Protein AF-A0A936U2S4-F1 (afdb_monomer_lite)

Secondary structure (DSSP, 8-state):
------TTS----SS--PPTTSS-GGGG-HHHHHHHHHHHHHIIIIITTSHHHHHHHHHHHHHHHHHHHHHHHHHHS-HHHHHHHHHHHHHHH-TTT-TT--GGGS-HHHHHHHTTS-HHHHHHHHHHHHHHHTSSSPPPHHHHHHHHHHHHHHHHHHHHHT--HHHHHHHHHHHTTS--

Foldseek 3Di:
DDDDDDPPDPDDDDDDPPDPPDDDPCVVPVVSVVVVVVVVVCCVVPPCPPPVNVVLVVLLVVLLVLLCVLLVVLLVDDPVLNVLLLLVVVCVVPVVVSVPRDPPSHDPSNNVSSVVQDPVLSVQLVVQLVCQPPDPDNDDPVVSRVSSSVSSVCSSVVRSVVDDPVRSSVVSCVSVVVDD

pLDDT: mean 83.7, std 18.04, range [31.78, 98.19]

Radius of gyration: 26.67 Å; chains: 1; bounding box: 54×30×89 Å

Sequence (180 aa):
MEKFTDARNGEFLMANTAMPGTLALFEAHPNAKELLDTIKNIARTKLFVNREVESTELAGYNTITGILNHLKPLLELPANDFNRLVDYYLYLSDPVEYFAFEPKDVNPVHWRLFHLLPDKHIRAYIERLNEISFAPYSPNQMNASRQEWNARTHLIVDFVSGMTDHFAVETNQRLAGVRI

Structure (mmCIF, N/CA/C/O backbone):
data_AF-A0A936U2S4-F1
#
_entry.id   AF-A0A936U2S4-F1
#
loop_
_atom_site.group_PDB
_atom_site.id
_atom_site.type_symbol
_atom_site.label_atom_id
_atom_site.label_alt_id
_atom_site.label_comp_id
_atom_site.label_asym_id
_atom_site.label_entity_id
_atom_site.label_seq_id
_atom_site.pdbx_PDB_ins_code
_atom_site.Cartn_x
_atom_site.Cartn_y
_atom_site.Cartn_z
_atom_site.occupancy
_atom_site.B_iso_or_equiv
_atom_site.auth_seq_id
_atom_site.auth_comp_id
_atom_site.auth_asym_id
_atom_site.auth_atom_id
_atom_site.pdbx_PDB_model_num
ATOM 1 N N . MET A 1 1 ? 23.191 7.516 62.323 1.00 38.62 1 MET A N 1
ATOM 2 C CA . MET A 1 1 ? 23.035 8.978 62.179 1.00 38.62 1 MET A CA 1
ATOM 3 C C . MET A 1 1 ? 22.802 9.221 60.702 1.00 38.62 1 MET A C 1
ATOM 5 O O . MET A 1 1 ? 23.661 8.823 59.940 1.00 38.62 1 MET A O 1
ATOM 9 N N . GLU A 1 2 ? 21.662 9.671 60.200 1.00 31.78 2 GLU A N 1
ATOM 10 C CA . GLU A 1 2 ? 20.501 10.349 60.779 1.00 31.78 2 GLU A CA 1
ATOM 11 C C . GLU A 1 2 ? 19.253 9.852 60.030 1.00 31.78 2 GLU A C 1
ATOM 13 O O . GLU A 1 2 ? 19.253 9.765 58.805 1.00 31.78 2 GLU A O 1
ATOM 18 N N . LYS A 1 3 ? 18.203 9.485 60.771 1.00 37.94 3 LYS A N 1
ATOM 19 C CA . LYS A 1 3 ? 16.863 9.279 60.216 1.00 37.94 3 LYS A CA 1
ATOM 20 C C . LYS A 1 3 ? 16.190 10.649 60.203 1.00 37.94 3 LYS A C 1
ATOM 22 O O . LYS A 1 3 ? 15.900 11.166 61.276 1.00 37.94 3 LYS A O 1
ATOM 27 N N . PHE A 1 4 ? 15.930 11.213 59.028 1.00 32.81 4 PHE A N 1
ATOM 28 C CA . PHE A 1 4 ? 14.993 12.327 58.904 1.00 32.81 4 PHE A CA 1
ATOM 29 C C . PHE A 1 4 ? 13.597 11.762 58.643 1.00 32.81 4 PHE A C 1
ATOM 31 O O . PHE A 1 4 ? 13.253 11.366 57.534 1.00 32.81 4 PHE A O 1
ATOM 38 N N . THR A 1 5 ? 12.816 11.668 59.714 1.00 38.62 5 THR A N 1
ATOM 39 C CA . THR A 1 5 ? 11.362 11.507 59.677 1.00 38.62 5 THR A CA 1
ATOM 40 C C . THR A 1 5 ? 10.727 12.884 59.495 1.00 38.62 5 THR A C 1
ATOM 42 O O . THR A 1 5 ? 10.813 13.705 60.407 1.00 38.62 5 THR A O 1
ATOM 45 N N . ASP A 1 6 ? 10.068 13.128 58.361 1.00 34.16 6 ASP A N 1
ATOM 46 C CA . ASP A 1 6 ? 9.032 14.162 58.262 1.00 34.16 6 ASP A CA 1
ATOM 47 C C . ASP A 1 6 ? 7.669 13.496 58.490 1.00 34.16 6 ASP A C 1
ATOM 49 O O . ASP A 1 6 ? 7.260 12.584 57.773 1.00 34.16 6 ASP A O 1
ATOM 53 N N . ALA A 1 7 ? 6.997 13.923 59.554 1.00 41.81 7 ALA A N 1
ATOM 54 C CA . ALA A 1 7 ? 5.802 13.316 60.121 1.00 41.81 7 ALA A CA 1
ATOM 55 C C . ALA A 1 7 ? 4.493 13.861 59.519 1.00 41.81 7 ALA A C 1
ATOM 57 O O . ALA A 1 7 ? 3.494 13.970 60.232 1.00 41.81 7 ALA A O 1
ATOM 58 N N . ARG A 1 8 ? 4.471 14.251 58.235 1.00 38.34 8 ARG A N 1
ATOM 59 C CA . ARG A 1 8 ? 3.274 14.873 57.633 1.00 38.34 8 ARG A CA 1
ATOM 60 C C . ARG A 1 8 ? 2.847 14.419 56.244 1.00 38.34 8 ARG A C 1
ATOM 62 O O . ARG A 1 8 ? 1.818 14.898 55.791 1.00 38.34 8 ARG A O 1
ATOM 69 N N . ASN A 1 9 ? 3.517 13.456 55.617 1.00 36.97 9 ASN A N 1
ATOM 70 C CA . ASN A 1 9 ? 3.043 12.862 54.365 1.00 36.97 9 ASN A CA 1
ATOM 71 C C . ASN A 1 9 ? 3.194 11.342 54.440 1.00 36.97 9 ASN A C 1
ATOM 73 O O . ASN A 1 9 ? 4.309 10.834 54.525 1.00 36.97 9 ASN A O 1
ATOM 77 N N . GLY A 1 10 ? 2.064 10.631 54.460 1.00 39.00 10 GLY A N 1
ATOM 78 C CA . GLY A 1 10 ? 2.034 9.173 54.400 1.00 39.00 10 GLY A CA 1
ATOM 79 C C . GLY A 1 10 ? 2.807 8.674 53.182 1.00 39.00 10 GLY A C 1
ATOM 80 O O . GLY A 1 10 ? 2.542 9.106 52.065 1.00 39.00 10 GLY A O 1
ATOM 81 N N . GLU A 1 11 ? 3.798 7.831 53.462 1.00 37.47 11 GLU A N 1
ATOM 82 C CA . GLU A 1 11 ? 4.513 6.914 52.573 1.00 37.47 11 GLU A CA 1
ATOM 83 C C . GLU A 1 11 ? 4.316 7.131 51.067 1.00 37.47 11 GLU A C 1
ATOM 85 O O . GLU A 1 11 ? 3.402 6.596 50.446 1.00 37.47 11 GLU A O 1
ATOM 90 N N . PHE A 1 12 ? 5.257 7.847 50.454 1.00 43.69 12 PHE A N 1
ATOM 91 C CA . PHE A 1 12 ? 5.434 7.838 49.004 1.00 43.69 12 PHE A CA 1
ATOM 92 C C . PHE A 1 12 ? 6.884 7.555 48.630 1.00 43.69 12 PHE A C 1
ATOM 94 O O . PHE A 1 12 ? 7.479 8.282 47.849 1.00 43.69 12 PHE A O 1
ATOM 101 N N . LEU A 1 13 ? 7.487 6.508 49.195 1.00 39.41 13 LEU A N 1
ATOM 102 C CA . LEU A 1 13 ? 8.759 5.988 48.697 1.00 39.41 13 LEU A CA 1
ATOM 103 C C . LEU A 1 13 ? 8.816 4.469 48.899 1.00 39.41 13 LEU A C 1
ATOM 105 O O . LEU A 1 13 ? 9.071 4.006 50.004 1.00 39.41 13 LEU A O 1
ATOM 109 N N . MET A 1 14 ? 8.586 3.696 47.834 1.00 38.22 14 MET A N 1
ATOM 110 C CA . MET A 1 14 ? 9.639 2.942 47.132 1.00 38.22 14 MET A CA 1
ATOM 111 C C . MET A 1 14 ? 9.049 1.995 46.067 1.00 38.22 14 MET A C 1
ATOM 113 O O . MET A 1 14 ? 8.034 1.346 46.285 1.00 38.22 14 MET A O 1
ATOM 117 N N . ALA A 1 15 ? 9.789 1.874 44.957 1.00 38.94 15 ALA A N 1
ATOM 118 C CA . ALA A 1 15 ? 9.690 0.867 43.891 1.00 38.94 15 ALA A CA 1
ATOM 119 C C . ALA A 1 15 ? 8.696 1.112 42.739 1.00 38.94 15 ALA A C 1
ATOM 121 O O . ALA A 1 15 ? 7.814 0.305 42.476 1.00 38.94 15 ALA A O 1
ATOM 122 N N . ASN A 1 16 ? 8.924 2.176 41.964 1.00 45.91 16 ASN A N 1
ATOM 123 C CA . ASN A 1 16 ? 8.817 2.084 40.501 1.00 45.91 16 ASN A CA 1
ATOM 124 C C . ASN A 1 16 ? 9.598 3.223 39.830 1.00 45.91 16 ASN A C 1
ATOM 126 O O . ASN A 1 16 ? 9.052 4.084 39.146 1.00 45.91 16 ASN A O 1
ATOM 130 N N . THR A 1 17 ? 10.920 3.239 40.014 1.00 52.59 17 THR A N 1
ATOM 131 C CA . THR A 1 17 ? 11.797 3.930 39.062 1.00 52.59 17 THR A CA 1
ATOM 132 C C . THR A 1 17 ? 11.881 3.055 37.816 1.00 52.59 17 THR A C 1
ATOM 134 O O . THR A 1 17 ? 12.828 2.286 37.651 1.00 52.59 17 THR A O 1
ATOM 137 N N . ALA A 1 18 ? 10.843 3.095 36.980 1.00 55.41 18 ALA A N 1
ATOM 138 C CA . ALA A 1 18 ? 10.915 2.502 35.656 1.00 55.41 18 ALA A CA 1
ATOM 139 C C . ALA A 1 18 ? 12.094 3.147 34.916 1.00 55.41 18 ALA A C 1
ATOM 141 O O . ALA A 1 18 ? 12.201 4.374 34.853 1.00 55.41 18 ALA A O 1
ATOM 142 N N . MET A 1 19 ? 12.995 2.323 34.383 1.00 51.09 19 MET A N 1
ATOM 143 C CA . MET A 1 19 ? 14.001 2.790 33.434 1.00 51.09 19 MET A CA 1
ATOM 144 C C . MET A 1 19 ? 13.279 3.486 32.266 1.00 51.09 19 MET A C 1
ATOM 146 O O . MET A 1 19 ? 12.190 3.041 31.876 1.00 51.09 19 MET A O 1
ATOM 150 N N . PRO A 1 20 ? 13.842 4.563 31.689 1.00 53.62 20 PRO A N 1
ATOM 151 C CA . PRO A 1 20 ? 13.264 5.189 30.507 1.00 53.62 20 PRO A CA 1
ATOM 152 C C . PRO A 1 20 ? 13.033 4.131 29.417 1.00 53.62 20 PRO A C 1
ATOM 154 O O . PRO A 1 20 ? 13.977 3.483 28.972 1.00 53.62 20 PRO A O 1
ATOM 157 N N . GLY A 1 21 ? 11.772 3.933 29.021 1.00 61.53 21 GLY A N 1
ATOM 158 C CA . GLY A 1 21 ? 11.389 3.031 27.928 1.00 61.53 21 GLY A CA 1
ATOM 159 C C . GLY A 1 21 ? 10.744 1.694 28.315 1.00 61.53 21 GLY A C 1
ATOM 160 O O . GLY A 1 21 ? 10.417 0.934 27.411 1.00 61.53 21 GLY A O 1
ATOM 161 N N . THR A 1 22 ? 10.539 1.378 29.602 1.00 67.25 22 THR A N 1
ATOM 162 C CA . THR A 1 22 ? 9.976 0.062 30.001 1.00 67.25 22 THR A CA 1
ATOM 163 C C . THR A 1 22 ? 8.524 0.097 30.487 1.00 67.25 22 THR A C 1
ATOM 165 O O . THR A 1 22 ? 7.859 -0.932 30.448 1.00 67.25 22 THR A O 1
ATOM 168 N N . LEU A 1 23 ? 8.017 1.249 30.937 1.00 67.19 23 LEU A N 1
ATOM 169 C CA . LEU A 1 23 ? 6.684 1.358 31.538 1.00 67.19 23 LEU A CA 1
ATOM 170 C C . LEU A 1 23 ? 5.884 2.495 30.896 1.00 67.19 23 LEU A C 1
ATOM 172 O O . LEU A 1 23 ? 6.408 3.600 30.716 1.00 67.19 23 LEU A O 1
ATOM 176 N N . ALA A 1 24 ? 4.613 2.249 30.569 1.00 75.75 24 ALA A N 1
ATOM 177 C CA . ALA A 1 24 ? 3.737 3.321 30.111 1.00 75.75 24 ALA A CA 1
ATOM 178 C C . ALA A 1 24 ? 3.448 4.271 31.285 1.00 75.75 24 ALA A C 1
ATOM 180 O O . ALA A 1 24 ? 3.122 3.830 32.382 1.00 75.75 24 ALA A O 1
ATOM 181 N N . LEU A 1 25 ? 3.528 5.587 31.061 1.00 77.69 25 LEU A N 1
ATOM 182 C CA . LEU A 1 25 ? 3.459 6.609 32.120 1.00 77.69 25 LEU A CA 1
ATOM 183 C C . LEU A 1 25 ? 2.233 6.476 33.045 1.00 77.69 25 LEU A C 1
ATOM 185 O O . LEU A 1 25 ? 2.321 6.718 34.245 1.00 77.69 25 LEU A O 1
ATOM 189 N N . PHE A 1 26 ? 1.091 6.048 32.504 1.00 74.81 26 PHE A N 1
ATOM 190 C CA . PHE A 1 26 ? -0.138 5.851 33.277 1.00 74.81 26 PHE A CA 1
ATOM 191 C C . PHE A 1 26 ? -0.074 4.656 34.236 1.00 74.81 26 PHE A C 1
ATOM 193 O O . PHE A 1 26 ? -0.794 4.636 35.227 1.00 74.81 26 PHE A O 1
ATOM 200 N N . GLU A 1 27 ? 0.800 3.678 34.005 1.00 75.19 27 GLU A N 1
ATOM 201 C CA . GLU A 1 27 ? 0.985 2.539 34.915 1.00 75.19 27 GLU A CA 1
ATOM 202 C C . GLU A 1 27 ? 1.670 2.946 36.222 1.00 75.19 27 GLU A C 1
ATOM 204 O O . GLU A 1 27 ? 1.485 2.280 37.237 1.00 75.19 27 GLU A O 1
ATOM 209 N N . ALA A 1 28 ? 2.385 4.074 36.223 1.00 78.56 28 ALA A N 1
ATOM 210 C CA . ALA A 1 28 ? 2.935 4.681 37.430 1.00 78.56 28 ALA A CA 1
ATOM 211 C C . ALA A 1 28 ? 1.887 5.464 38.253 1.00 78.56 28 ALA A C 1
ATOM 213 O O . ALA A 1 28 ? 2.172 5.862 39.382 1.00 78.56 28 ALA A O 1
ATOM 214 N N . HIS A 1 29 ? 0.672 5.677 37.724 1.00 83.56 29 HIS A N 1
ATOM 215 C CA . HIS A 1 29 ? -0.384 6.474 38.359 1.00 83.56 29 HIS A CA 1
ATOM 216 C C . HIS A 1 29 ? -1.739 5.735 38.364 1.00 83.56 29 HIS A C 1
ATOM 218 O O . HIS A 1 29 ? -2.565 5.955 37.472 1.00 83.56 29 HIS A O 1
ATOM 224 N N . PRO A 1 30 ? -2.016 4.902 39.389 1.00 82.75 30 PRO A N 1
ATOM 225 C CA . PRO A 1 30 ? -3.193 4.026 39.439 1.00 82.75 30 PRO A CA 1
ATOM 226 C C . PRO A 1 30 ? -4.532 4.743 39.222 1.00 82.75 30 PRO A C 1
ATOM 228 O O . PRO A 1 30 ? -5.328 4.310 38.395 1.00 82.75 30 PRO A O 1
ATOM 231 N N . ASN A 1 31 ? -4.742 5.890 39.875 1.00 86.25 31 ASN A N 1
ATOM 232 C CA . ASN A 1 31 ? -5.995 6.649 39.764 1.00 86.25 31 ASN A CA 1
ATOM 233 C C . ASN A 1 31 ? -6.211 7.219 38.349 1.00 86.25 31 ASN A C 1
ATOM 235 O O . ASN A 1 31 ? -7.329 7.250 37.841 1.00 86.25 31 ASN A O 1
ATOM 239 N N . ALA A 1 32 ? -5.137 7.670 37.690 1.00 87.31 32 ALA A N 1
ATOM 240 C CA . ALA A 1 32 ? -5.208 8.190 36.324 1.00 87.31 32 ALA A CA 1
ATOM 241 C C . ALA A 1 32 ? -5.458 7.064 35.309 1.00 87.31 32 ALA A C 1
ATOM 243 O O . ALA A 1 32 ? -6.206 7.251 34.348 1.00 87.31 32 ALA A O 1
ATOM 244 N N . LYS A 1 33 ? -4.867 5.885 35.543 1.00 89.19 33 LYS A N 1
ATOM 245 C CA . LYS A 1 33 ? -5.124 4.676 34.756 1.00 89.19 33 LYS A CA 1
ATOM 246 C C . LYS A 1 33 ? -6.576 4.223 34.880 1.00 89.19 33 LYS A C 1
ATOM 248 O O . LYS A 1 33 ? -7.217 4.013 33.857 1.00 89.19 33 LYS A O 1
ATOM 253 N N . GLU A 1 34 ? -7.108 4.147 36.097 1.00 90.81 34 GLU A N 1
ATOM 254 C CA . GLU A 1 34 ? -8.501 3.757 36.346 1.00 90.81 34 GLU A CA 1
ATOM 255 C C . GLU A 1 34 ? -9.494 4.698 35.647 1.00 90.81 34 GLU A C 1
ATOM 257 O O . GLU A 1 34 ? -10.440 4.245 34.992 1.00 90.81 34 GLU A O 1
ATOM 262 N N . LEU A 1 35 ? -9.245 6.011 35.701 1.00 92.94 35 LEU A N 1
ATOM 263 C CA . LEU A 1 35 ? -10.055 6.995 34.987 1.00 92.94 35 LEU A CA 1
ATOM 264 C C . LEU A 1 35 ? -9.981 6.804 33.463 1.00 92.94 35 LEU A C 1
ATOM 266 O O . LEU A 1 35 ? -11.015 6.782 32.791 1.00 92.94 35 LEU A O 1
ATOM 270 N N . LEU A 1 36 ? -8.775 6.641 32.911 1.00 92.81 36 LEU A N 1
ATOM 271 C CA . LEU A 1 36 ? -8.575 6.408 31.479 1.00 92.81 36 LEU A CA 1
ATOM 272 C C . LEU A 1 36 ? -9.266 5.119 31.014 1.00 92.81 36 LEU A C 1
ATOM 274 O O . LEU A 1 36 ? -9.907 5.109 29.962 1.00 92.81 36 LEU A O 1
ATOM 278 N N . ASP A 1 37 ? -9.155 4.045 31.790 1.00 93.50 37 ASP A N 1
ATOM 279 C CA . ASP A 1 37 ? -9.775 2.758 31.485 1.00 93.50 37 ASP A CA 1
ATOM 280 C C . ASP A 1 37 ? -11.302 2.854 31.546 1.00 93.50 37 ASP A C 1
ATOM 282 O O . ASP A 1 37 ? -11.988 2.334 30.662 1.00 93.50 37 ASP A O 1
ATOM 286 N N . THR A 1 38 ? -11.843 3.609 32.505 1.00 94.38 38 THR A N 1
ATOM 287 C CA . THR A 1 38 ? -13.280 3.904 32.578 1.00 94.38 38 THR A CA 1
ATOM 288 C C . THR A 1 38 ? -13.763 4.643 31.327 1.00 94.38 38 THR A C 1
ATOM 290 O O . THR A 1 38 ? -14.739 4.222 30.702 1.00 94.38 38 THR A O 1
ATOM 293 N N . ILE A 1 39 ? -13.052 5.691 30.892 1.00 95.44 39 ILE A N 1
ATOM 294 C CA . ILE A 1 39 ? -13.391 6.444 29.671 1.00 95.44 39 ILE A CA 1
ATOM 295 C C . ILE A 1 39 ? -13.312 5.541 28.431 1.00 95.44 39 ILE A C 1
ATOM 297 O O . ILE A 1 39 ? -14.238 5.529 27.615 1.00 95.44 39 ILE A O 1
ATOM 301 N N . LYS A 1 40 ? -12.249 4.735 28.299 1.00 95.25 40 LYS A N 1
ATOM 302 C CA . LYS A 1 40 ? -12.097 3.770 27.196 1.00 95.25 40 LYS A CA 1
ATOM 303 C C . LYS A 1 40 ? -13.231 2.750 27.172 1.00 95.25 40 LYS A C 1
ATOM 305 O O . LYS A 1 40 ? -13.721 2.421 26.095 1.00 95.25 40 LYS A O 1
ATOM 310 N N . ASN A 1 41 ? -13.659 2.255 28.331 1.00 96.44 41 ASN A N 1
ATOM 311 C CA . ASN A 1 41 ? -14.755 1.292 28.428 1.00 96.44 41 ASN A CA 1
ATOM 312 C C . ASN A 1 41 ? -16.089 1.905 27.996 1.00 96.44 41 ASN A C 1
ATOM 314 O O . ASN A 1 41 ? -16.849 1.263 27.268 1.00 96.44 41 ASN A O 1
ATOM 318 N N . ILE A 1 42 ? -16.357 3.159 28.365 1.00 95.19 42 ILE A N 1
ATOM 319 C CA . ILE A 1 42 ? -17.544 3.878 27.886 1.00 95.19 42 ILE A CA 1
ATOM 320 C C . ILE A 1 42 ? -17.478 4.050 26.363 1.00 95.19 42 ILE A C 1
ATOM 322 O O . ILE A 1 42 ? -18.433 3.697 25.672 1.00 95.19 42 ILE A O 1
ATOM 326 N N . ALA A 1 43 ? -16.345 4.505 25.818 1.00 95.19 43 ALA A N 1
ATOM 327 C CA . ALA A 1 43 ? -16.173 4.654 24.371 1.00 95.19 43 ALA A CA 1
ATOM 328 C C . ALA A 1 43 ? -16.377 3.322 23.625 1.00 95.19 43 ALA A C 1
ATOM 330 O O . ALA A 1 43 ? -17.158 3.256 22.678 1.00 95.19 43 ALA A O 1
ATOM 331 N N . ARG A 1 44 ? -15.765 2.231 24.100 1.00 94.31 44 ARG A N 1
ATOM 332 C CA . ARG A 1 44 ? -15.920 0.893 23.505 1.00 94.31 44 ARG A CA 1
ATOM 333 C C . ARG A 1 44 ? -17.348 0.374 23.554 1.00 94.31 44 ARG A C 1
ATOM 335 O O . ARG A 1 44 ? -17.778 -0.244 22.600 1.00 94.31 44 ARG A O 1
ATOM 342 N N . THR A 1 45 ? -18.075 0.596 24.645 1.00 93.31 45 THR A N 1
ATOM 343 C CA . THR A 1 45 ? -19.420 0.019 24.819 1.00 93.31 45 THR A CA 1
ATOM 344 C C . THR A 1 45 ? -20.539 0.879 24.241 1.00 93.31 45 THR A C 1
ATOM 346 O O . THR A 1 45 ? -21.645 0.371 24.051 1.00 93.31 45 THR A O 1
ATOM 349 N N . LYS A 1 46 ? -20.292 2.174 23.996 1.00 91.19 46 LYS A N 1
ATOM 350 C CA . LYS A 1 46 ? -21.329 3.134 23.578 1.00 91.19 46 LYS A CA 1
ATOM 351 C C . LYS A 1 46 ? -21.030 3.871 22.277 1.00 91.19 46 LYS A C 1
ATOM 353 O O . LYS A 1 46 ? -21.976 4.187 21.567 1.00 91.19 46 LYS A O 1
ATOM 358 N N . LEU A 1 47 ? -19.764 4.163 21.975 1.00 90.88 47 LEU A N 1
ATOM 359 C CA . LEU A 1 47 ? -19.381 4.947 20.797 1.00 90.88 47 LEU A CA 1
ATOM 360 C C . LEU A 1 47 ? -18.979 4.045 19.624 1.00 90.88 47 LEU A C 1
ATOM 362 O O . LEU A 1 47 ? -19.542 4.176 18.544 1.00 90.88 47 LEU A O 1
ATOM 366 N N . PHE A 1 48 ? -18.054 3.104 19.840 1.00 90.62 48 PHE A N 1
ATOM 367 C CA . PHE A 1 48 ? -17.501 2.272 18.758 1.00 90.62 48 PHE A CA 1
ATOM 368 C C . PHE A 1 48 ? -18.438 1.153 18.277 1.00 90.62 48 PHE A C 1
ATOM 370 O O . PHE A 1 48 ? -18.249 0.641 17.187 1.00 90.62 48 PHE A O 1
ATOM 377 N N . VAL A 1 49 ? -19.480 0.820 19.046 1.00 91.44 49 VAL A N 1
ATOM 378 C CA . VAL A 1 49 ? -20.533 -0.152 18.661 1.00 91.44 49 VAL A CA 1
ATOM 379 C C . VAL A 1 49 ? -21.640 0.517 17.827 1.00 91.44 49 VAL A C 1
ATOM 381 O O . VAL A 1 49 ? -22.637 -0.098 17.457 1.00 91.44 49 VAL A O 1
ATOM 384 N N . ASN A 1 50 ? -21.527 1.818 17.544 1.00 94.94 50 ASN A N 1
ATOM 385 C CA . ASN A 1 50 ? -22.476 2.474 16.656 1.00 94.94 50 ASN A CA 1
ATOM 386 C C . ASN A 1 50 ? -22.306 1.927 15.229 1.00 94.94 50 ASN A C 1
ATOM 388 O O . ASN A 1 50 ? -21.213 1.955 14.669 1.00 94.94 50 ASN A O 1
ATOM 392 N N . ARG A 1 51 ? -23.419 1.512 14.617 1.00 93.44 51 ARG A N 1
ATOM 393 C CA . ARG A 1 51 ? -23.487 1.007 13.242 1.00 93.44 51 ARG A CA 1
ATOM 394 C C . ARG A 1 51 ? -22.820 1.923 12.211 1.00 93.44 51 ARG A C 1
ATOM 396 O O . ARG A 1 51 ? -22.273 1.423 11.235 1.00 93.44 51 ARG A O 1
ATOM 403 N N . GLU A 1 52 ? -22.872 3.242 12.389 1.00 92.62 52 GLU A N 1
ATOM 404 C CA . GLU A 1 52 ? -22.195 4.188 11.489 1.00 92.62 52 GLU A CA 1
ATOM 405 C C . GLU A 1 52 ? -20.667 4.057 11.563 1.00 92.62 52 GLU A C 1
ATOM 407 O O . GLU A 1 52 ? -19.994 4.080 10.530 1.00 92.62 52 GLU A O 1
ATOM 412 N N . VAL A 1 53 ? -20.126 3.856 12.768 1.00 92.69 53 VAL A N 1
ATOM 413 C CA . VAL A 1 53 ? -18.691 3.629 12.991 1.00 92.69 53 VAL A CA 1
ATOM 414 C C . VAL A 1 53 ? -18.288 2.285 12.394 1.00 92.69 53 VAL A C 1
ATOM 416 O O . VAL A 1 53 ? -17.401 2.247 11.547 1.00 92.69 53 VAL A O 1
ATOM 419 N N . GLU A 1 54 ? -19.004 1.208 12.723 1.00 93.81 54 GLU A N 1
ATOM 420 C CA . GLU A 1 54 ? -18.738 -0.133 12.177 1.00 93.81 54 GLU A CA 1
ATOM 421 C C . GLU A 1 54 ? -18.814 -0.156 10.644 1.00 93.81 54 GLU A C 1
ATOM 423 O O . GLU A 1 54 ? -17.958 -0.726 9.969 1.00 93.81 54 GLU A O 1
ATOM 428 N N . SER A 1 55 ? -19.822 0.503 10.063 1.00 94.81 55 SER A N 1
ATOM 429 C CA . SER A 1 55 ? -19.957 0.612 8.609 1.00 94.81 55 SER A CA 1
ATOM 430 C C . SER A 1 55 ? -18.779 1.360 7.987 1.00 94.81 55 SER A C 1
ATOM 432 O O . SER A 1 55 ? -18.349 1.005 6.889 1.00 94.81 55 SER A O 1
ATOM 434 N N . THR A 1 56 ? -18.265 2.388 8.664 1.00 94.94 56 THR A N 1
ATOM 435 C CA . THR A 1 56 ? -17.097 3.151 8.209 1.00 94.94 56 THR A CA 1
ATOM 436 C C . THR A 1 56 ? -15.828 2.302 8.287 1.00 94.94 56 THR A C 1
ATOM 438 O O . THR A 1 56 ? -15.060 2.267 7.327 1.00 94.94 56 THR A O 1
ATOM 441 N N . GLU A 1 57 ? -15.638 1.543 9.368 1.00 95.31 57 GLU A N 1
ATOM 442 C CA . GLU A 1 57 ? -14.512 0.613 9.525 1.00 95.31 57 GLU A CA 1
ATOM 443 C C . GLU A 1 57 ? -14.530 -0.496 8.461 1.00 95.31 57 GLU A C 1
ATOM 445 O O . GLU A 1 57 ? -13.509 -0.762 7.820 1.00 95.31 57 GLU A O 1
ATOM 450 N N . LEU A 1 58 ? -15.697 -1.097 8.200 1.00 96.56 58 LEU A N 1
ATOM 451 C CA . LEU A 1 58 ? -15.869 -2.104 7.147 1.00 96.56 58 LEU A CA 1
ATOM 452 C C . LEU A 1 58 ? -15.605 -1.527 5.751 1.00 96.56 58 LEU A C 1
ATOM 454 O O . LEU A 1 58 ? -14.986 -2.187 4.911 1.00 96.56 58 LEU A O 1
ATOM 458 N N . ALA A 1 59 ? -16.057 -0.299 5.486 1.00 95.31 59 ALA A N 1
ATOM 459 C CA . ALA A 1 59 ? -15.774 0.390 4.231 1.00 95.31 59 ALA A CA 1
ATOM 460 C C . ALA A 1 59 ? -14.270 0.656 4.066 1.00 95.31 59 ALA A C 1
ATOM 462 O O . ALA A 1 59 ? -13.724 0.403 2.989 1.00 95.31 59 ALA A O 1
ATOM 463 N N . GLY A 1 60 ? -13.592 1.094 5.131 1.00 96.94 60 GLY A N 1
ATOM 464 C CA . GLY A 1 60 ? -12.141 1.274 5.157 1.00 96.94 60 GLY A CA 1
ATOM 465 C C . GLY A 1 60 ? -11.396 -0.031 4.874 1.00 96.94 60 GLY A C 1
ATOM 466 O O . GLY A 1 60 ? -10.578 -0.087 3.955 1.00 96.94 60 GLY A O 1
ATOM 467 N N . TYR A 1 61 ? -11.743 -1.113 5.578 1.00 97.44 61 TYR A N 1
ATOM 468 C CA . TYR A 1 61 ? -11.143 -2.436 5.377 1.00 97.44 61 TYR A CA 1
ATOM 469 C C . TYR A 1 61 ? -11.276 -2.926 3.928 1.00 97.44 61 TYR A C 1
ATOM 471 O O . TYR A 1 61 ? -10.288 -3.338 3.311 1.00 97.44 61 TYR A O 1
ATOM 479 N N . ASN A 1 62 ? -12.482 -2.843 3.359 1.00 97.50 62 ASN A N 1
ATOM 480 C CA . ASN A 1 62 ? -12.732 -3.250 1.976 1.00 97.50 62 ASN A CA 1
ATOM 481 C C . ASN A 1 62 ? -12.003 -2.355 0.968 1.00 97.50 62 ASN A C 1
ATOM 483 O O . ASN A 1 62 ? -11.535 -2.849 -0.056 1.00 97.50 62 ASN A O 1
ATOM 487 N N . THR A 1 63 ? -11.879 -1.060 1.260 1.00 98.06 63 THR A N 1
ATOM 488 C CA . THR A 1 63 ? -11.155 -0.106 0.411 1.00 98.06 63 THR A CA 1
ATOM 489 C C . THR A 1 63 ? -9.674 -0.457 0.335 1.00 98.06 63 THR A C 1
ATOM 491 O O . THR A 1 63 ? -9.150 -0.638 -0.762 1.00 98.06 63 THR A O 1
ATOM 494 N N . ILE A 1 64 ? -9.008 -0.627 1.481 1.00 98.12 64 ILE A N 1
ATOM 495 C CA . ILE A 1 64 ? -7.583 -0.984 1.524 1.00 98.12 64 ILE A CA 1
ATOM 496 C C . ILE A 1 64 ? -7.347 -2.357 0.887 1.00 98.12 64 ILE A C 1
ATOM 498 O O . ILE A 1 64 ? -6.448 -2.512 0.060 1.00 98.12 64 ILE A O 1
ATOM 502 N N . THR A 1 65 ? -8.193 -3.338 1.207 1.00 98.06 65 THR A N 1
ATOM 503 C CA . THR A 1 65 ? -8.117 -4.682 0.615 1.00 98.06 65 THR A CA 1
ATOM 504 C C . THR A 1 65 ? -8.290 -4.634 -0.906 1.00 98.06 65 THR A C 1
ATOM 506 O O . THR A 1 65 ? -7.545 -5.291 -1.632 1.00 98.06 65 THR A O 1
ATOM 509 N N . GLY A 1 66 ? -9.233 -3.831 -1.406 1.00 97.88 66 GLY A N 1
ATOM 510 C CA . GLY A 1 66 ? -9.462 -3.633 -2.837 1.00 97.88 66 GLY A CA 1
ATOM 511 C C . GLY A 1 66 ? -8.245 -3.043 -3.547 1.00 97.88 66 GLY A C 1
ATOM 512 O O . GLY A 1 66 ? -7.772 -3.622 -4.524 1.00 97.88 66 GLY A O 1
ATOM 513 N N . ILE A 1 67 ? -7.666 -1.965 -3.010 1.00 98.19 67 ILE A N 1
ATOM 514 C CA . ILE A 1 67 ? -6.461 -1.336 -3.576 1.00 98.19 67 ILE A CA 1
ATOM 515 C C . ILE A 1 67 ? -5.300 -2.333 -3.628 1.00 98.19 67 ILE A C 1
ATOM 517 O O . ILE A 1 67 ? -4.656 -2.472 -4.668 1.00 98.19 67 ILE A O 1
ATOM 521 N N . LEU A 1 68 ? -5.052 -3.069 -2.540 1.00 98.00 68 LEU A N 1
ATOM 522 C CA . LEU A 1 68 ? -3.987 -4.075 -2.500 1.00 98.00 68 LEU A CA 1
ATOM 523 C C . LEU A 1 68 ? -4.219 -5.196 -3.521 1.00 98.00 68 LEU A C 1
ATOM 525 O O . LEU A 1 68 ? -3.275 -5.613 -4.188 1.00 98.00 68 LEU A O 1
ATOM 529 N N . ASN A 1 69 ? -5.464 -5.640 -3.710 1.00 98.00 69 ASN A N 1
ATOM 530 C CA . ASN A 1 69 ? -5.804 -6.619 -4.745 1.00 98.00 69 ASN A CA 1
ATOM 531 C C . ASN A 1 69 ? -5.573 -6.078 -6.163 1.00 98.00 69 ASN A C 1
ATOM 533 O O . ASN A 1 69 ? -5.111 -6.823 -7.026 1.00 98.00 69 ASN A O 1
ATOM 537 N N . HIS A 1 70 ? -5.844 -4.794 -6.409 1.00 97.31 70 HIS A N 1
ATOM 538 C CA . HIS A 1 70 ? -5.557 -4.154 -7.695 1.00 97.31 70 HIS A CA 1
ATOM 539 C C . HIS A 1 70 ? -4.055 -3.972 -7.953 1.00 97.31 70 HIS A C 1
ATOM 541 O O . HIS A 1 70 ? -3.627 -4.054 -9.103 1.00 97.31 70 HIS A O 1
ATOM 547 N N . LEU A 1 71 ? -3.252 -3.754 -6.907 1.00 97.38 71 LEU A N 1
ATOM 548 C CA . LEU A 1 71 ? -1.793 -3.611 -7.001 1.00 97.38 71 LEU A CA 1
ATOM 549 C C . LEU A 1 71 ? -1.043 -4.950 -6.957 1.00 97.38 71 LEU A C 1
ATOM 551 O O . LEU A 1 71 ? 0.117 -5.013 -7.361 1.00 97.38 71 LEU A O 1
ATOM 555 N N . LYS A 1 72 ? -1.701 -6.034 -6.533 1.00 96.94 72 LYS A N 1
ATOM 556 C CA . LYS A 1 72 ? -1.153 -7.397 -6.478 1.00 96.94 72 LYS A CA 1
ATOM 557 C C . LYS A 1 72 ? -0.401 -7.836 -7.749 1.00 96.94 72 LYS A C 1
ATOM 559 O O . LYS A 1 72 ? 0.677 -8.407 -7.584 1.00 96.94 72 LYS A O 1
ATOM 564 N N . PRO A 1 73 ? -0.859 -7.543 -8.986 1.00 96.12 73 PRO A N 1
ATOM 565 C CA . PRO A 1 73 ? -0.113 -7.900 -10.193 1.00 96.12 73 PRO A CA 1
ATOM 566 C C . PRO A 1 73 ? 1.325 -7.362 -10.210 1.00 96.12 73 PRO A C 1
ATOM 568 O O . PRO A 1 73 ? 2.217 -8.034 -10.712 1.00 96.12 73 PRO A O 1
ATOM 571 N N . LEU A 1 74 ? 1.589 -6.197 -9.603 1.00 96.62 74 LEU A N 1
ATOM 572 C CA . LEU A 1 74 ? 2.946 -5.647 -9.492 1.00 96.62 74 LEU A CA 1
ATOM 573 C C . LEU A 1 74 ? 3.846 -6.472 -8.555 1.00 96.62 74 LEU A C 1
ATOM 575 O O . LEU A 1 74 ? 5.051 -6.576 -8.787 1.00 96.62 74 LEU A O 1
ATOM 579 N N . LEU A 1 75 ? 3.279 -7.083 -7.510 1.00 95.81 75 LEU A N 1
ATOM 580 C CA . LEU A 1 75 ? 4.010 -7.948 -6.573 1.00 95.81 75 LEU A CA 1
ATOM 581 C C . LEU A 1 75 ? 4.288 -9.340 -7.141 1.00 95.81 75 LEU A C 1
ATOM 583 O O . LEU A 1 75 ? 5.278 -9.961 -6.760 1.00 95.81 75 LEU A O 1
ATOM 587 N N . GLU A 1 76 ? 3.422 -9.828 -8.028 1.00 95.19 76 GLU A N 1
ATOM 588 C CA . GLU A 1 76 ? 3.550 -11.149 -8.659 1.00 95.19 76 GLU A CA 1
ATOM 589 C C . GLU A 1 76 ? 4.477 -11.142 -9.883 1.00 95.19 76 GLU A C 1
ATOM 591 O O . GLU A 1 76 ? 4.871 -12.205 -10.364 1.00 95.19 76 GLU A O 1
ATOM 596 N N . LEU A 1 77 ? 4.862 -9.959 -10.373 1.00 94.38 77 LEU A N 1
ATOM 597 C CA . LEU A 1 77 ? 5.799 -9.827 -11.482 1.00 94.38 77 LEU A CA 1
ATOM 598 C C . LEU A 1 77 ? 7.178 -10.429 -11.158 1.00 94.38 77 LEU A C 1
ATOM 600 O O . LEU A 1 77 ? 7.730 -10.168 -10.080 1.00 94.38 77 LEU A O 1
ATOM 604 N N . PRO A 1 78 ? 7.808 -11.142 -12.110 1.00 92.19 78 PRO A N 1
ATOM 605 C CA . PRO A 1 78 ? 9.231 -11.448 -12.032 1.00 92.19 78 PRO A CA 1
ATOM 606 C C . PRO A 1 78 ? 10.061 -10.173 -11.833 1.00 92.19 78 PRO A C 1
ATOM 608 O O . PRO A 1 78 ? 9.741 -9.125 -12.390 1.00 92.19 78 PRO A O 1
ATOM 611 N N . ALA A 1 79 ? 11.158 -10.258 -11.073 1.00 89.81 79 ALA A N 1
ATOM 612 C CA . ALA A 1 79 ? 12.026 -9.106 -10.792 1.00 89.81 79 ALA A CA 1
ATOM 613 C C . ALA A 1 79 ? 12.505 -8.386 -12.061 1.00 89.81 79 ALA A C 1
ATOM 615 O O . ALA A 1 79 ? 12.465 -7.163 -12.127 1.00 89.81 79 ALA A O 1
ATOM 616 N N . ASN A 1 80 ? 12.867 -9.137 -13.103 1.00 88.44 80 ASN A N 1
ATOM 617 C CA . ASN A 1 80 ? 13.282 -8.559 -14.381 1.00 88.44 80 ASN A CA 1
ATOM 618 C C . ASN A 1 80 ? 12.161 -7.749 -15.050 1.00 88.44 80 ASN A C 1
ATOM 620 O O . ASN A 1 80 ? 12.424 -6.682 -15.593 1.00 88.44 80 ASN A O 1
ATOM 624 N N . ASP A 1 81 ? 10.918 -8.228 -14.990 1.00 90.81 81 ASP A N 1
ATOM 625 C CA . ASP A 1 81 ? 9.776 -7.543 -15.598 1.00 90.81 81 ASP A CA 1
ATOM 626 C C . ASP A 1 81 ? 9.376 -6.302 -14.798 1.00 90.81 81 ASP A C 1
ATOM 628 O O . ASP A 1 81 ? 8.994 -5.288 -15.380 1.00 90.81 81 ASP A O 1
ATOM 632 N N . PHE A 1 82 ? 9.505 -6.348 -13.470 1.00 93.81 82 PHE A N 1
ATOM 633 C CA . PHE A 1 82 ? 9.312 -5.166 -12.635 1.00 93.81 82 PHE A CA 1
ATOM 634 C C . PHE A 1 82 ? 10.406 -4.119 -12.881 1.00 93.81 82 PHE A C 1
ATOM 636 O O . PHE A 1 82 ? 10.097 -2.941 -13.039 1.00 93.81 82 PHE A O 1
ATOM 643 N N . ASN A 1 83 ? 11.667 -4.538 -13.013 1.00 89.88 83 ASN A N 1
ATOM 644 C CA . ASN A 1 83 ? 12.770 -3.635 -13.350 1.00 89.88 83 ASN A CA 1
ATOM 645 C C . ASN A 1 83 ? 12.562 -2.958 -14.709 1.00 89.88 83 ASN A C 1
ATOM 647 O O . ASN A 1 83 ? 12.813 -1.767 -14.820 1.00 89.88 83 ASN A O 1
ATOM 651 N N . ARG A 1 84 ? 11.975 -3.644 -15.699 1.00 89.94 84 ARG A N 1
ATOM 652 C CA . ARG A 1 84 ? 11.582 -3.003 -16.968 1.00 89.94 84 ARG A CA 1
ATOM 653 C C . ARG A 1 84 ? 10.574 -1.862 -16.781 1.00 89.94 84 ARG A C 1
ATOM 655 O O . ARG A 1 84 ? 10.616 -0.898 -17.538 1.00 89.94 84 ARG A O 1
ATOM 662 N N . LEU A 1 85 ? 9.671 -1.943 -15.796 1.00 93.25 85 LEU A N 1
ATOM 663 C CA . LEU A 1 85 ? 8.764 -0.831 -15.464 1.00 93.25 85 LEU A CA 1
ATOM 664 C C . LEU A 1 85 ? 9.537 0.364 -14.898 1.0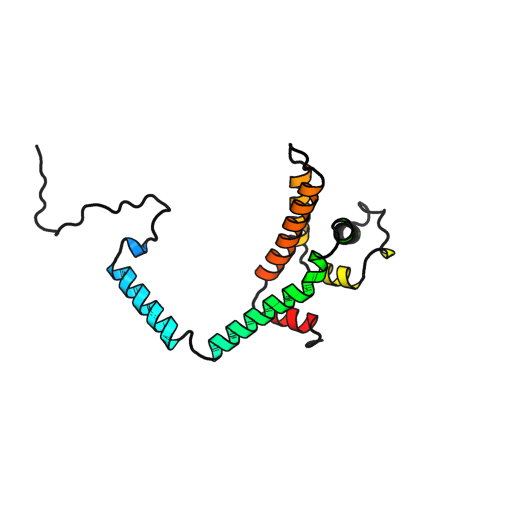0 93.25 85 LEU A C 1
ATOM 666 O O . LEU A 1 85 ? 9.235 1.507 -15.239 1.00 93.25 85 LEU A O 1
ATOM 670 N N . VAL A 1 86 ? 10.536 0.091 -14.059 1.00 92.44 86 VAL A N 1
ATOM 671 C CA . VAL A 1 86 ? 11.403 1.104 -13.444 1.00 92.44 86 VAL A CA 1
ATOM 672 C C . VAL A 1 86 ? 12.280 1.773 -14.501 1.00 92.44 86 VAL A C 1
ATOM 674 O O . VAL A 1 86 ? 12.309 2.998 -14.567 1.00 92.44 86 VAL A O 1
ATOM 677 N N . ASP A 1 87 ? 12.919 0.989 -15.369 1.00 89.00 87 ASP A N 1
ATOM 678 C CA . ASP A 1 87 ? 13.734 1.484 -16.483 1.00 89.00 87 ASP A CA 1
ATOM 679 C C . ASP A 1 87 ? 12.902 2.372 -17.413 1.00 89.00 87 ASP A C 1
ATOM 681 O O . ASP A 1 87 ? 13.335 3.455 -17.805 1.00 89.00 87 ASP A O 1
ATOM 685 N N . TYR A 1 88 ? 11.666 1.957 -17.715 1.00 89.12 88 TYR A N 1
ATOM 686 C CA . TYR A 1 88 ? 10.759 2.763 -18.523 1.00 89.12 88 TYR A CA 1
ATOM 687 C C . TYR A 1 88 ? 10.374 4.079 -17.836 1.00 89.12 88 TYR A C 1
ATOM 689 O O . TYR A 1 88 ? 10.346 5.130 -18.476 1.00 89.12 88 TYR A O 1
ATOM 697 N N . TYR A 1 89 ? 10.110 4.049 -16.530 1.00 91.00 89 TYR A N 1
ATOM 698 C CA . TYR A 1 89 ? 9.840 5.252 -15.743 1.00 91.00 89 TYR A CA 1
ATOM 699 C C . TYR A 1 89 ? 11.030 6.224 -15.726 1.00 91.00 89 TYR A C 1
ATOM 701 O O . TYR A 1 89 ? 10.838 7.433 -15.888 1.00 91.00 89 TYR A O 1
ATOM 709 N N . LEU A 1 90 ? 12.254 5.708 -15.581 1.00 88.50 90 LEU A N 1
ATOM 710 C CA . LEU A 1 90 ? 13.479 6.508 -15.631 1.00 88.50 90 LEU A CA 1
ATOM 711 C C . LEU A 1 90 ? 13.696 7.112 -17.021 1.00 88.50 90 LEU A C 1
ATOM 713 O O . LEU A 1 90 ? 13.950 8.309 -17.124 1.00 88.50 90 LEU A O 1
ATOM 717 N N . TYR A 1 91 ? 13.471 6.333 -18.081 1.00 85.75 91 TYR A N 1
ATOM 718 C CA . TYR A 1 91 ? 13.509 6.823 -19.459 1.00 85.75 91 TYR A CA 1
ATOM 719 C C . TYR A 1 91 ? 12.535 7.971 -19.721 1.00 85.75 91 TYR A C 1
ATOM 721 O O . TYR A 1 91 ? 12.901 8.956 -20.356 1.00 85.75 91 TYR A O 1
ATOM 729 N N . LEU A 1 92 ? 11.303 7.882 -19.216 1.00 85.25 92 LEU A N 1
ATOM 730 C CA . LEU A 1 92 ? 10.333 8.972 -19.359 1.00 85.25 92 LEU A CA 1
ATOM 731 C C . LEU A 1 92 ? 10.709 10.215 -18.539 1.00 85.25 92 LEU A C 1
ATOM 733 O O . LEU A 1 92 ? 10.278 11.314 -18.885 1.00 85.25 92 LEU A O 1
ATOM 737 N N . SER A 1 93 ? 11.489 10.046 -17.468 1.00 83.81 93 SER A N 1
ATOM 738 C CA . SER A 1 93 ? 11.933 11.139 -16.597 1.00 83.81 93 SER A CA 1
ATOM 739 C C . SER A 1 93 ? 13.157 11.872 -17.158 1.00 83.81 93 SER A C 1
ATOM 741 O O . SER A 1 93 ? 13.207 13.099 -17.090 1.00 83.81 93 SER A O 1
ATOM 743 N N . ASP A 1 94 ? 14.117 11.138 -17.730 1.00 81.94 94 ASP A N 1
ATOM 744 C CA . ASP A 1 94 ? 15.295 11.682 -18.414 1.00 81.94 94 ASP A CA 1
ATOM 745 C C . ASP A 1 94 ? 15.674 10.818 -19.640 1.00 81.94 94 ASP A C 1
ATOM 747 O O . ASP A 1 94 ? 16.466 9.876 -19.546 1.00 81.94 94 ASP A O 1
ATOM 751 N N . PRO A 1 95 ? 15.134 11.121 -20.832 1.00 73.50 95 PRO A N 1
ATOM 752 C CA . PRO A 1 95 ? 15.378 10.309 -22.024 1.00 73.50 95 PRO A CA 1
ATOM 753 C C . PRO A 1 95 ? 16.838 10.296 -22.501 1.00 73.50 95 PRO A C 1
ATOM 755 O O . PRO A 1 95 ? 17.213 9.410 -23.271 1.00 73.50 95 PRO A O 1
ATOM 758 N N . VAL A 1 96 ? 17.652 11.282 -22.103 1.00 69.94 96 VAL A N 1
ATOM 759 C CA . VAL A 1 96 ? 19.039 11.434 -22.577 1.00 69.94 96 VAL A CA 1
ATOM 760 C C . VAL A 1 96 ? 19.958 10.433 -21.879 1.00 69.94 96 VAL A C 1
ATOM 762 O O . VAL A 1 96 ? 20.847 9.873 -22.520 1.00 69.94 96 VAL A O 1
ATOM 765 N N . GLU A 1 97 ? 19.715 10.166 -20.596 1.00 70.69 97 GLU A N 1
ATOM 766 C CA . GLU A 1 97 ? 20.490 9.207 -19.801 1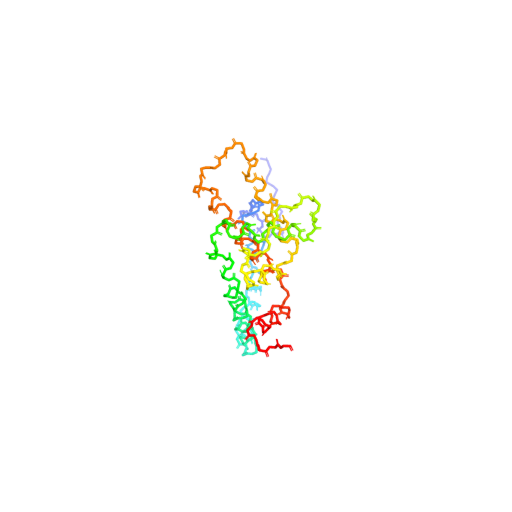.00 70.69 97 GLU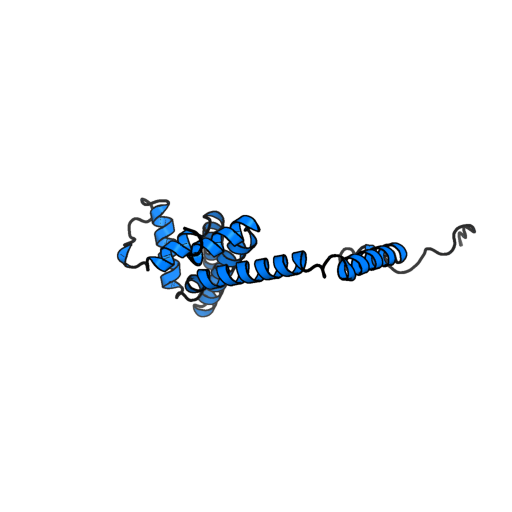 A CA 1
ATOM 767 C C . GLU A 1 97 ? 20.116 7.740 -20.116 1.00 70.69 97 GLU A C 1
ATOM 769 O O . GLU A 1 97 ? 20.982 6.865 -20.106 1.00 70.69 97 GLU A O 1
ATOM 774 N N . TYR A 1 98 ? 18.861 7.465 -20.501 1.00 64.75 98 TYR A N 1
ATOM 775 C CA . TYR A 1 98 ? 18.310 6.099 -20.623 1.00 64.75 98 TYR A CA 1
ATOM 776 C C . TYR A 1 98 ? 17.946 5.678 -22.064 1.00 64.75 98 TYR A C 1
ATOM 778 O O . TYR A 1 98 ? 17.007 4.915 -22.289 1.00 64.75 98 TYR A O 1
ATOM 786 N N . PHE A 1 99 ? 18.701 6.144 -23.063 1.00 54.97 99 PHE A N 1
ATOM 787 C CA . PHE A 1 99 ? 18.393 6.084 -24.509 1.00 54.97 99 PHE A CA 1
ATOM 788 C C . PHE A 1 99 ? 18.132 4.683 -25.132 1.00 54.97 99 PHE A C 1
ATOM 790 O O . PHE A 1 99 ? 17.780 4.595 -26.306 1.00 54.97 99 PHE A O 1
ATOM 797 N N . ALA A 1 100 ? 18.317 3.582 -24.395 1.00 59.59 100 ALA A N 1
ATOM 798 C CA . ALA A 1 100 ? 18.315 2.209 -24.921 1.00 59.59 100 ALA A CA 1
ATOM 799 C C . ALA A 1 100 ? 17.037 1.388 -24.632 1.00 59.59 100 ALA A C 1
ATOM 801 O O . ALA A 1 100 ? 17.021 0.184 -24.894 1.00 59.59 100 ALA A O 1
ATOM 802 N N . PHE A 1 101 ? 15.976 1.991 -24.085 1.00 65.38 101 PHE A N 1
ATOM 803 C CA . PHE A 1 101 ? 14.754 1.263 -23.727 1.00 65.38 101 PHE A CA 1
ATOM 804 C C . PHE A 1 101 ? 13.718 1.232 -24.866 1.00 65.38 101 PHE A C 1
ATOM 806 O O . PHE A 1 101 ? 13.303 2.276 -25.365 1.00 65.38 101 PHE A O 1
ATOM 813 N N . GLU A 1 102 ? 13.241 0.040 -25.245 1.00 63.31 102 GLU A N 1
ATOM 814 C CA . GLU A 1 102 ? 12.130 -0.119 -26.191 1.00 63.31 102 GLU A CA 1
ATOM 815 C C . GLU A 1 102 ? 10.796 -0.396 -25.459 1.00 63.31 102 GLU A C 1
ATOM 817 O O . GLU A 1 102 ? 10.628 -1.466 -24.869 1.00 63.31 102 GLU A O 1
ATOM 822 N N . PRO A 1 103 ? 9.786 0.497 -25.550 1.00 61.16 103 PRO A N 1
ATOM 823 C CA . PRO A 1 103 ? 8.524 0.379 -24.801 1.00 61.16 103 PRO A CA 1
ATOM 824 C C . PRO A 1 103 ? 7.666 -0.849 -25.130 1.00 61.16 103 PRO A C 1
ATOM 826 O O . PRO A 1 103 ? 6.707 -1.147 -24.420 1.00 61.16 103 PRO A O 1
ATOM 829 N N . LYS A 1 104 ? 7.983 -1.556 -26.221 1.00 64.06 104 LYS A N 1
ATOM 830 C CA . LYS A 1 104 ? 7.191 -2.680 -26.741 1.00 64.06 104 LYS A CA 1
ATOM 831 C C . LYS A 1 104 ? 7.147 -3.895 -25.807 1.00 64.06 104 LYS A C 1
ATOM 833 O O . LYS A 1 104 ? 6.258 -4.729 -25.947 1.00 64.06 104 LYS A O 1
ATOM 838 N N . ASP A 1 105 ? 8.065 -3.964 -24.849 1.00 69.94 105 ASP A N 1
ATOM 839 C CA . ASP A 1 105 ? 8.213 -5.088 -23.927 1.00 69.94 105 ASP A CA 1
ATOM 840 C C . ASP A 1 105 ? 7.443 -4.910 -22.605 1.00 69.94 105 ASP A C 1
ATOM 842 O O . ASP A 1 105 ? 7.474 -5.795 -21.746 1.00 69.94 105 ASP A O 1
ATOM 846 N N . VAL A 1 106 ? 6.747 -3.782 -22.417 1.00 78.69 106 VAL A N 1
ATOM 847 C CA . VAL A 1 106 ? 6.034 -3.475 -21.173 1.00 78.69 106 VAL A CA 1
ATOM 848 C C . VAL A 1 106 ? 4.546 -3.786 -21.300 1.00 78.69 106 VAL A C 1
ATOM 850 O O . VAL A 1 106 ? 3.842 -3.235 -22.146 1.00 78.69 106 VAL A O 1
ATOM 853 N N . ASN A 1 107 ? 4.026 -4.627 -20.401 1.00 88.06 107 ASN A N 1
ATOM 854 C CA . ASN A 1 107 ? 2.588 -4.870 -20.313 1.00 88.06 107 ASN A CA 1
ATOM 855 C C . ASN A 1 107 ? 1.841 -3.553 -19.979 1.00 88.06 107 ASN A C 1
ATOM 857 O O . ASN A 1 107 ? 2.082 -2.978 -18.911 1.00 88.06 107 ASN A O 1
ATOM 861 N N . PRO A 1 108 ? 0.892 -3.088 -20.819 1.00 89.12 108 PRO A N 1
ATOM 862 C CA . PRO A 1 108 ? 0.226 -1.798 -20.621 1.00 89.12 108 PRO A CA 1
ATOM 863 C C . PRO A 1 108 ? -0.571 -1.681 -19.319 1.00 89.12 108 PRO A C 1
ATOM 865 O O . PRO A 1 108 ? -0.745 -0.578 -18.803 1.00 89.12 108 PRO A O 1
ATOM 868 N N . VAL A 1 109 ? -1.092 -2.793 -18.793 1.00 91.44 109 VAL A N 1
ATOM 869 C CA . VAL A 1 109 ? -1.829 -2.807 -17.521 1.00 91.44 109 VAL A CA 1
ATOM 870 C C . VAL A 1 109 ? -0.859 -2.621 -16.361 1.00 91.44 109 VAL A C 1
ATOM 872 O O . VAL A 1 109 ? -1.080 -1.749 -15.525 1.00 91.44 109 VAL A O 1
ATOM 875 N N . HIS A 1 110 ? 0.247 -3.370 -16.345 1.00 94.31 110 HIS A N 1
ATOM 876 C CA . HIS A 1 110 ? 1.277 -3.214 -15.316 1.00 94.31 110 HIS A CA 1
ATOM 877 C C . HIS A 1 110 ? 1.890 -1.818 -15.335 1.00 94.31 110 HIS A C 1
ATOM 879 O O . HIS A 1 110 ? 2.063 -1.227 -14.276 1.00 94.31 110 HIS A O 1
ATOM 885 N N . TRP A 1 111 ? 2.134 -1.252 -16.520 1.00 93.94 111 TRP A N 1
ATOM 886 C CA . TRP A 1 111 ? 2.605 0.125 -16.633 1.00 93.94 111 TRP A CA 1
ATOM 887 C C . TRP A 1 111 ? 1.639 1.130 -16.009 1.00 93.94 111 TRP A C 1
ATOM 889 O O . TRP A 1 111 ? 2.052 1.963 -15.210 1.00 93.94 111 TRP A O 1
ATOM 899 N N . ARG A 1 112 ? 0.343 1.046 -16.327 1.00 93.69 112 ARG A N 1
ATOM 900 C CA . ARG A 1 112 ? -0.658 1.969 -15.767 1.00 93.69 112 ARG A CA 1
ATOM 901 C C . ARG A 1 112 ? -0.788 1.835 -14.251 1.00 93.69 112 ARG A C 1
ATOM 903 O O . ARG A 1 112 ? -0.956 2.845 -13.578 1.00 93.69 112 ARG A O 1
ATOM 910 N N . LEU A 1 113 ? -0.686 0.615 -13.721 1.00 95.81 113 LEU A N 1
ATOM 911 C CA . LEU A 1 113 ? -0.659 0.378 -12.275 1.00 95.81 113 LEU A CA 1
ATOM 912 C C . LEU A 1 113 ? 0.618 0.926 -11.635 1.00 95.81 113 LEU A C 1
ATOM 914 O O . LEU A 1 113 ? 0.551 1.529 -10.573 1.00 95.81 113 LEU A O 1
ATOM 918 N N . PHE A 1 114 ? 1.773 0.751 -12.274 1.00 96.50 114 PHE A N 1
ATOM 919 C CA . PHE A 1 114 ? 3.038 1.299 -11.792 1.00 96.50 114 PHE A CA 1
ATOM 920 C C . PHE A 1 114 ? 3.017 2.832 -11.793 1.00 96.50 114 PHE A C 1
ATOM 922 O O . PHE A 1 114 ? 3.422 3.452 -10.820 1.00 96.50 114 PHE A O 1
ATOM 929 N N . HIS A 1 115 ? 2.465 3.446 -12.840 1.00 93.44 115 HIS A N 1
ATOM 930 C CA . HIS A 1 115 ? 2.340 4.899 -12.966 1.00 93.44 115 HIS A CA 1
ATOM 931 C C . HIS A 1 115 ? 1.344 5.522 -11.971 1.00 93.44 115 HIS A C 1
ATOM 933 O O . HIS A 1 115 ? 1.336 6.734 -11.780 1.00 93.44 115 HIS A O 1
ATOM 939 N N . LEU A 1 116 ? 0.507 4.711 -11.314 1.00 94.94 116 LEU A N 1
ATOM 940 C CA . LEU A 1 116 ? -0.311 5.165 -10.189 1.00 94.94 116 LEU A CA 1
ATOM 941 C C . LEU A 1 116 ? 0.548 5.496 -8.955 1.00 94.94 116 LEU A C 1
ATOM 943 O O . LEU A 1 116 ? 0.124 6.282 -8.107 1.00 94.94 116 LEU A O 1
ATOM 947 N N . LEU A 1 117 ? 1.727 4.879 -8.832 1.00 96.81 117 LEU A N 1
ATOM 948 C CA . LEU A 1 117 ? 2.609 5.036 -7.683 1.00 96.81 117 LEU A CA 1
ATOM 949 C C . LEU A 1 117 ? 3.285 6.420 -7.723 1.00 96.81 117 LEU A C 1
ATOM 951 O O . LEU A 1 117 ? 3.889 6.772 -8.733 1.00 96.81 117 LEU A O 1
ATOM 955 N N . PRO A 1 118 ? 3.235 7.210 -6.636 1.00 95.62 118 PRO A N 1
ATOM 956 C CA . PRO A 1 118 ? 3.882 8.516 -6.596 1.00 95.62 118 PRO A CA 1
ATOM 957 C C . PRO A 1 118 ? 5.409 8.426 -6.704 1.00 95.62 118 PRO A C 1
ATOM 959 O O . PRO A 1 118 ? 6.036 7.608 -6.022 1.00 95.62 118 PRO A O 1
ATOM 962 N N . ASP A 1 119 ? 6.011 9.367 -7.437 1.00 95.00 119 ASP A N 1
ATOM 963 C CA . ASP A 1 119 ? 7.457 9.459 -7.697 1.00 95.00 119 ASP A CA 1
ATOM 964 C C . ASP A 1 119 ? 8.326 9.293 -6.448 1.00 95.00 119 ASP A C 1
ATOM 966 O O . ASP A 1 119 ? 9.361 8.632 -6.484 1.00 95.00 119 ASP A O 1
ATOM 970 N N . LYS A 1 120 ? 7.909 9.878 -5.318 1.00 95.75 120 LYS A N 1
ATOM 971 C CA . LYS A 1 120 ? 8.660 9.810 -4.054 1.00 95.75 120 LYS A CA 1
ATOM 972 C C . LYS A 1 120 ? 8.870 8.371 -3.572 1.00 95.75 120 LYS A C 1
ATOM 974 O O . LYS A 1 120 ? 9.939 8.060 -3.059 1.00 95.75 120 LYS A O 1
ATOM 979 N N . HIS A 1 121 ? 7.880 7.495 -3.754 1.00 96.81 121 HIS A N 1
ATOM 980 C CA . HIS A 1 121 ? 7.989 6.099 -3.338 1.00 96.81 121 HIS A CA 1
ATOM 981 C C . HIS A 1 121 ? 8.827 5.302 -4.341 1.00 96.81 121 HIS A C 1
ATOM 983 O O . HIS A 1 121 ? 9.644 4.481 -3.933 1.00 96.81 121 HIS A O 1
ATOM 989 N N . ILE A 1 122 ? 8.690 5.589 -5.642 1.00 96.44 122 ILE A N 1
ATOM 990 C CA . ILE A 1 122 ? 9.519 4.970 -6.687 1.00 96.44 122 ILE A CA 1
ATOM 991 C C . ILE A 1 122 ? 11.000 5.312 -6.464 1.00 96.44 122 ILE A C 1
ATOM 993 O O . ILE A 1 122 ? 11.854 4.429 -6.511 1.00 96.44 122 ILE A O 1
ATOM 997 N N . ARG A 1 123 ? 11.316 6.574 -6.147 1.00 95.12 123 ARG A N 1
ATOM 998 C CA . ARG A 1 123 ? 12.684 7.004 -5.814 1.00 95.12 123 ARG A CA 1
ATOM 999 C C . ARG A 1 123 ? 13.220 6.300 -4.569 1.00 95.12 123 ARG A C 1
ATOM 1001 O O . ARG A 1 123 ? 14.323 5.773 -4.630 1.00 95.12 123 ARG A O 1
ATOM 1008 N N . ALA A 1 124 ? 12.428 6.205 -3.499 1.00 96.06 124 ALA A N 1
ATOM 1009 C CA . ALA A 1 124 ? 12.822 5.475 -2.291 1.00 96.06 124 ALA A CA 1
ATOM 1010 C C . ALA A 1 124 ? 13.115 3.987 -2.574 1.00 96.06 124 ALA A C 1
ATOM 1012 O O . ALA A 1 124 ? 14.067 3.423 -2.037 1.00 96.06 124 ALA A O 1
ATOM 1013 N N . TYR A 1 125 ? 12.339 3.353 -3.459 1.00 96.69 125 TYR A N 1
ATOM 1014 C CA . TYR A 1 125 ? 12.611 1.993 -3.928 1.00 96.69 125 TYR A CA 1
ATOM 1015 C C . TYR A 1 125 ? 13.957 1.889 -4.667 1.00 96.69 125 TYR A C 1
ATOM 1017 O O . TYR A 1 125 ? 14.756 1.005 -4.357 1.00 96.69 125 TYR A O 1
ATOM 1025 N N . ILE A 1 126 ? 14.238 2.802 -5.602 1.00 94.25 126 ILE A N 1
ATOM 1026 C CA . ILE A 1 126 ? 15.499 2.821 -6.365 1.00 94.25 126 ILE A CA 1
ATOM 1027 C C . ILE A 1 126 ? 16.696 3.055 -5.435 1.00 94.25 126 ILE A C 1
ATOM 1029 O O . ILE A 1 126 ? 17.689 2.330 -5.505 1.00 94.25 126 ILE A O 1
ATOM 1033 N N . GLU A 1 127 ? 16.595 4.029 -4.531 1.00 93.94 127 GLU A N 1
ATOM 1034 C CA . GLU A 1 127 ? 17.619 4.308 -3.519 1.00 93.94 127 GLU A CA 1
ATOM 1035 C C . GLU A 1 127 ? 17.899 3.066 -2.669 1.00 93.94 127 GLU A C 1
ATOM 1037 O O . GLU A 1 127 ? 19.058 2.682 -2.497 1.00 93.94 127 GLU A O 1
ATOM 1042 N N . ARG A 1 128 ? 16.847 2.363 -2.234 1.00 92.56 128 ARG A N 1
ATOM 1043 C CA . ARG A 1 128 ? 16.989 1.128 -1.462 1.00 92.56 128 ARG A CA 1
ATOM 1044 C C . ARG A 1 128 ? 17.739 0.036 -2.229 1.00 92.56 128 ARG A C 1
ATOM 1046 O O . ARG A 1 128 ? 18.572 -0.655 -1.642 1.00 92.56 128 ARG A O 1
ATOM 1053 N N . LEU A 1 129 ? 17.472 -0.131 -3.524 1.00 91.44 129 LEU A N 1
ATOM 1054 C CA . LEU A 1 129 ? 18.197 -1.096 -4.360 1.00 91.44 129 LEU A CA 1
ATOM 1055 C C . LEU A 1 129 ? 19.665 -0.718 -4.565 1.00 91.44 129 LEU A C 1
ATOM 1057 O O . LEU A 1 129 ? 20.532 -1.598 -4.573 1.00 91.44 129 LEU A O 1
ATOM 1061 N N . ASN A 1 130 ? 19.954 0.574 -4.688 1.00 90.00 130 ASN A N 1
ATOM 1062 C CA . ASN A 1 130 ? 21.322 1.068 -4.776 1.00 90.00 130 ASN A CA 1
ATOM 1063 C C . ASN A 1 130 ? 22.093 0.750 -3.488 1.00 90.00 130 ASN A C 1
ATOM 1065 O O . ASN A 1 130 ? 23.175 0.169 -3.556 1.00 90.00 130 ASN A O 1
ATOM 1069 N N . GLU A 1 131 ? 21.518 1.018 -2.312 1.00 88.12 131 GLU A N 1
ATOM 1070 C CA . GLU A 1 131 ? 22.126 0.659 -1.019 1.00 88.12 131 GLU A CA 1
ATOM 1071 C C . GLU A 1 131 ? 22.460 -0.834 -0.916 1.00 88.12 131 GLU A C 1
ATOM 1073 O O . GLU A 1 131 ? 23.533 -1.207 -0.439 1.00 88.12 131 GLU A O 1
ATOM 1078 N N . ILE A 1 132 ? 21.543 -1.693 -1.372 1.00 85.06 132 ILE A N 1
ATOM 1079 C CA . ILE A 1 132 ? 21.737 -3.146 -1.391 1.00 85.06 132 ILE A CA 1
ATOM 1080 C C . ILE A 1 132 ? 22.893 -3.529 -2.325 1.00 85.06 132 ILE A C 1
ATOM 1082 O O . ILE A 1 132 ? 23.706 -4.388 -1.981 1.00 85.06 132 ILE A O 1
ATOM 1086 N N . SER A 1 133 ? 22.981 -2.883 -3.488 1.00 82.56 133 SER A N 1
ATOM 1087 C CA . SER A 1 133 ? 23.996 -3.167 -4.509 1.00 82.56 133 SER A CA 1
ATOM 1088 C C . SER A 1 133 ? 25.401 -2.730 -4.084 1.00 82.56 133 SER A C 1
ATOM 1090 O O . SER A 1 133 ? 26.376 -3.405 -4.412 1.00 82.56 133 SER A O 1
ATOM 1092 N N . PHE A 1 134 ? 25.515 -1.636 -3.324 1.00 78.75 134 PHE A N 1
ATOM 1093 C CA . PHE A 1 134 ? 26.789 -1.115 -2.809 1.00 78.75 134 PHE A CA 1
ATOM 1094 C C . PHE A 1 134 ? 27.221 -1.731 -1.467 1.00 78.75 134 PHE A C 1
ATOM 1096 O O . PHE A 1 134 ? 28.275 -1.372 -0.936 1.00 78.75 134 PHE A O 1
ATOM 1103 N N . ALA A 1 135 ? 26.440 -2.654 -0.897 1.00 77.69 135 ALA A N 1
ATOM 1104 C CA . ALA A 1 135 ? 26.779 -3.286 0.371 1.00 77.69 135 ALA A CA 1
ATOM 1105 C C . ALA A 1 135 ? 28.081 -4.118 0.259 1.00 77.69 135 ALA A C 1
ATOM 1107 O O . ALA A 1 135 ? 28.265 -4.855 -0.711 1.00 77.69 135 ALA A O 1
ATOM 1108 N N . PRO A 1 136 ? 28.975 -4.078 1.271 1.00 69.81 136 PRO A N 1
ATOM 1109 C CA . PRO A 1 136 ? 30.294 -4.730 1.229 1.00 69.81 136 PRO A CA 1
ATOM 1110 C C . PRO A 1 136 ? 30.238 -6.261 1.102 1.00 69.81 136 PRO A C 1
ATOM 1112 O O . PRO A 1 136 ? 31.240 -6.895 0.779 1.00 69.81 136 PRO A O 1
ATOM 1115 N N . TYR A 1 137 ? 29.067 -6.856 1.330 1.00 71.31 137 TYR A N 1
ATOM 1116 C CA . TYR A 1 137 ? 28.798 -8.266 1.092 1.00 71.31 137 TYR A CA 1
ATOM 1117 C C . TYR A 1 137 ? 27.781 -8.373 -0.038 1.00 71.31 137 TYR A C 1
ATOM 1119 O O . TYR A 1 137 ? 26.588 -8.174 0.184 1.00 71.31 137 TYR A O 1
ATOM 1127 N N . SER A 1 138 ? 28.260 -8.683 -1.246 1.00 62.62 138 SER A N 1
ATOM 1128 C CA . SER A 1 138 ? 27.380 -8.900 -2.393 1.00 62.62 138 SER A CA 1
ATOM 1129 C C . SER A 1 138 ? 26.427 -10.064 -2.074 1.00 62.62 138 SER A C 1
ATOM 1131 O O . SER A 1 138 ? 26.897 -11.172 -1.779 1.00 62.62 138 SER A O 1
ATOM 1133 N N . PRO A 1 139 ? 25.101 -9.842 -2.057 1.00 67.75 139 PRO A N 1
ATOM 1134 C CA . PRO A 1 139 ? 24.152 -10.910 -1.794 1.00 67.75 139 PRO A CA 1
ATOM 1135 C C . PRO A 1 139 ? 24.271 -11.980 -2.881 1.00 67.75 139 PRO A C 1
ATOM 1137 O O . PRO A 1 139 ? 24.416 -11.669 -4.061 1.00 67.75 139 PRO A O 1
ATOM 1140 N N . ASN A 1 140 ? 24.145 -13.259 -2.516 1.00 79.19 140 ASN A N 1
ATOM 1141 C CA . ASN A 1 140 ? 23.881 -14.271 -3.537 1.00 79.19 140 ASN A CA 1
ATOM 1142 C C . ASN A 1 140 ? 22.555 -13.950 -4.262 1.00 79.19 140 ASN A C 1
ATOM 1144 O O . ASN A 1 140 ? 21.708 -13.220 -3.742 1.00 79.19 140 ASN A O 1
ATOM 1148 N N . GLN A 1 141 ? 22.352 -14.521 -5.452 1.00 74.06 141 GLN A N 1
ATOM 1149 C CA . GLN A 1 141 ? 21.198 -14.198 -6.301 1.00 74.06 141 GLN A CA 1
ATOM 1150 C C . GLN A 1 141 ? 19.848 -14.356 -5.573 1.00 74.06 141 GLN A C 1
ATOM 1152 O O . GLN A 1 141 ? 18.975 -13.503 -5.697 1.00 74.06 141 GLN A O 1
ATOM 1157 N N . MET A 1 142 ? 19.691 -15.406 -4.755 1.00 75.69 142 MET A N 1
ATOM 1158 C CA . MET A 1 142 ? 18.460 -15.645 -3.992 1.00 75.69 142 MET A CA 1
ATOM 1159 C C . MET A 1 142 ? 18.208 -14.567 -2.925 1.00 75.69 142 MET A C 1
ATOM 1161 O O . MET A 1 142 ? 17.061 -14.173 -2.707 1.00 75.69 142 MET A O 1
ATOM 1165 N N . ASN A 1 143 ? 19.258 -14.072 -2.268 1.00 84.38 143 ASN A N 1
ATOM 1166 C CA . ASN A 1 143 ? 19.150 -12.983 -1.299 1.00 84.38 143 ASN A CA 1
ATOM 1167 C C . ASN A 1 143 ? 18.831 -11.652 -1.989 1.00 84.38 143 ASN A C 1
ATOM 1169 O O . ASN A 1 143 ? 17.972 -10.926 -1.494 1.00 84.38 143 ASN A O 1
ATOM 1173 N N . ALA A 1 144 ? 19.440 -11.375 -3.146 1.00 84.62 144 ALA A N 1
ATOM 1174 C CA . ALA A 1 144 ? 19.151 -10.175 -3.930 1.00 84.62 144 ALA A CA 1
ATOM 1175 C C . ALA A 1 144 ? 17.674 -10.122 -4.363 1.00 84.62 144 ALA A C 1
ATOM 1177 O O . ALA A 1 144 ? 17.008 -9.112 -4.151 1.00 84.62 144 ALA A O 1
ATOM 1178 N N . SER A 1 145 ? 17.117 -11.231 -4.868 1.00 87.06 145 SER A N 1
ATOM 1179 C CA . SER A 1 145 ? 15.695 -11.294 -5.245 1.00 87.06 145 SER A CA 1
ATOM 1180 C C . SER A 1 145 ? 14.748 -11.092 -4.058 1.00 87.06 145 SER A C 1
ATOM 1182 O O . SER A 1 145 ? 13.721 -10.436 -4.195 1.00 87.06 145 SER A O 1
ATOM 1184 N N . ARG A 1 146 ? 15.077 -11.623 -2.872 1.00 90.56 146 ARG A N 1
ATOM 1185 C CA . ARG A 1 146 ? 14.266 -11.407 -1.658 1.00 90.56 146 ARG A CA 1
ATOM 1186 C C . ARG A 1 146 ? 14.314 -9.959 -1.180 1.00 90.56 146 ARG A C 1
ATOM 1188 O O . ARG A 1 146 ? 13.305 -9.441 -0.711 1.00 90.56 146 ARG A O 1
ATOM 1195 N N . GLN A 1 147 ? 15.482 -9.331 -1.269 1.00 91.19 147 GLN A N 1
ATOM 1196 C CA . GLN A 1 147 ? 15.671 -7.938 -0.875 1.00 91.19 147 GLN A CA 1
ATOM 1197 C C . GLN A 1 147 ? 14.952 -6.984 -1.833 1.00 91.19 147 GLN A C 1
ATOM 1199 O O . GLN A 1 147 ? 14.278 -6.070 -1.364 1.00 91.19 147 GLN A O 1
ATOM 1204 N N . GLU A 1 148 ? 15.013 -7.236 -3.143 1.00 93.75 148 GLU A N 1
ATOM 1205 C CA . GLU A 1 148 ? 14.232 -6.487 -4.134 1.00 93.75 148 GLU A CA 1
ATOM 1206 C C . GLU A 1 148 ? 12.730 -6.644 -3.890 1.00 93.75 148 GLU A C 1
ATOM 1208 O O . GLU A 1 148 ? 12.028 -5.644 -3.764 1.00 93.75 148 GLU A O 1
ATOM 1213 N N . TRP A 1 149 ? 12.243 -7.874 -3.708 1.00 95.38 149 TRP A N 1
ATOM 1214 C CA . TRP A 1 149 ? 10.824 -8.113 -3.438 1.00 95.38 149 TRP A CA 1
ATOM 1215 C C . TRP A 1 149 ? 10.349 -7.433 -2.142 1.00 95.38 149 TRP A C 1
ATOM 1217 O O . TRP A 1 149 ? 9.241 -6.894 -2.075 1.00 95.38 149 TRP A O 1
ATOM 1227 N N . ASN A 1 150 ? 11.195 -7.405 -1.107 1.00 95.69 150 ASN A N 1
ATOM 1228 C CA . ASN A 1 150 ? 10.908 -6.671 0.122 1.00 95.69 150 ASN A CA 1
ATOM 1229 C C . ASN A 1 150 ? 10.837 -5.153 -0.121 1.00 95.69 150 ASN A C 1
ATOM 1231 O O . ASN A 1 150 ? 9.878 -4.524 0.325 1.00 95.69 150 ASN A O 1
ATOM 1235 N N . ALA A 1 151 ? 11.782 -4.579 -0.872 1.00 95.75 151 ALA A N 1
ATOM 1236 C CA . ALA A 1 151 ? 11.745 -3.166 -1.255 1.00 95.75 151 ALA A CA 1
ATOM 1237 C C . ALA A 1 151 ? 10.491 -2.837 -2.085 1.00 95.75 151 ALA A C 1
ATOM 1239 O O . ALA A 1 151 ? 9.830 -1.828 -1.842 1.00 95.75 151 ALA A O 1
ATOM 1240 N N . ARG A 1 152 ? 10.103 -3.724 -3.008 1.00 97.06 152 ARG A N 1
ATOM 1241 C CA . ARG A 1 152 ? 8.878 -3.595 -3.807 1.00 97.06 152 ARG A CA 1
ATOM 1242 C C . ARG A 1 152 ? 7.613 -3.644 -2.948 1.00 97.06 152 ARG A C 1
ATOM 1244 O O . ARG A 1 152 ? 6.654 -2.918 -3.196 1.00 97.06 152 ARG A O 1
ATOM 1251 N N . THR A 1 153 ? 7.611 -4.481 -1.915 1.00 97.50 153 THR A N 1
ATOM 1252 C CA . THR A 1 153 ? 6.506 -4.539 -0.952 1.00 97.50 153 THR A CA 1
ATOM 1253 C C . THR A 1 153 ? 6.399 -3.229 -0.171 1.00 97.50 153 THR A C 1
ATOM 1255 O O . THR A 1 153 ? 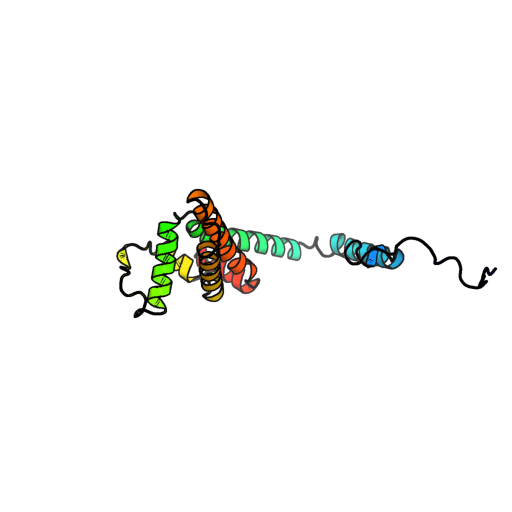5.298 -2.701 -0.034 1.00 97.50 153 THR A O 1
ATOM 1258 N N . HIS A 1 154 ? 7.527 -2.663 0.270 1.00 97.06 154 HIS A N 1
ATOM 1259 C CA . HIS A 1 154 ? 7.557 -1.351 0.922 1.00 97.06 154 HIS A CA 1
ATOM 1260 C C . HIS A 1 154 ? 7.049 -0.231 0.012 1.00 97.06 154 HIS A C 1
ATOM 1262 O O . HIS A 1 154 ? 6.198 0.535 0.442 1.00 97.06 154 HIS A O 1
ATOM 1268 N N . LEU A 1 155 ? 7.455 -0.196 -1.260 1.00 97.81 155 LEU A N 1
ATOM 1269 C CA . LEU A 1 155 ? 6.930 0.750 -2.254 1.00 97.81 155 LEU 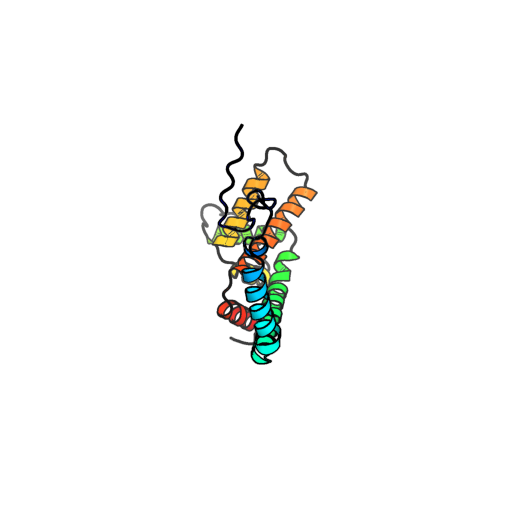A CA 1
ATOM 1270 C C . LEU A 1 155 ? 5.391 0.781 -2.273 1.00 97.81 155 LEU A C 1
ATOM 1272 O O . LEU A 1 155 ? 4.785 1.853 -2.245 1.00 97.81 155 LEU A O 1
ATOM 1276 N N . ILE A 1 156 ? 4.751 -0.390 -2.288 1.00 97.81 156 ILE A N 1
ATOM 1277 C CA . ILE A 1 156 ? 3.286 -0.491 -2.326 1.00 97.81 156 ILE A CA 1
ATOM 1278 C C . ILE A 1 156 ? 2.660 -0.151 -0.969 1.00 97.81 156 ILE A C 1
ATOM 1280 O O . ILE A 1 156 ? 1.673 0.582 -0.921 1.00 97.81 156 ILE A O 1
ATOM 1284 N N . VAL A 1 157 ? 3.217 -0.651 0.135 1.00 97.50 157 VAL A N 1
ATOM 1285 C CA . VAL A 1 157 ? 2.682 -0.396 1.483 1.00 97.50 157 VAL A CA 1
ATOM 1286 C C . VAL A 1 157 ? 2.808 1.078 1.861 1.00 97.50 157 VAL A C 1
ATOM 1288 O O . VAL A 1 157 ? 1.863 1.646 2.408 1.00 97.50 157 VAL A O 1
ATOM 1291 N N . ASP A 1 158 ? 3.921 1.726 1.531 1.00 97.50 158 ASP A N 1
ATOM 1292 C CA . ASP A 1 158 ? 4.146 3.148 1.796 1.00 97.50 158 ASP A CA 1
ATOM 1293 C C . ASP A 1 158 ? 3.201 4.020 0.965 1.00 97.50 158 ASP A C 1
ATOM 1295 O O . ASP A 1 158 ? 2.694 5.030 1.455 1.00 97.50 158 ASP A O 1
ATOM 1299 N N . PHE A 1 159 ? 2.908 3.614 -0.275 1.00 97.25 159 PHE A N 1
ATOM 1300 C CA . PHE A 1 159 ? 1.905 4.283 -1.098 1.00 97.25 159 PHE A CA 1
ATOM 1301 C C . PHE A 1 159 ? 0.507 4.180 -0.480 1.00 97.25 159 PHE A C 1
ATOM 1303 O O . PHE A 1 159 ? -0.157 5.201 -0.306 1.00 97.25 159 PHE A O 1
ATOM 1310 N N . VAL A 1 160 ? 0.067 2.968 -0.125 1.00 97.56 160 VAL A N 1
ATOM 1311 C CA . VAL A 1 160 ? -1.280 2.724 0.419 1.00 97.56 160 VAL A CA 1
ATOM 1312 C C . VAL A 1 160 ? -1.452 3.355 1.803 1.00 97.56 160 VAL A C 1
ATOM 1314 O O . VAL A 1 160 ? -2.476 3.978 2.066 1.00 97.56 160 VAL A O 1
ATOM 1317 N N . SER A 1 161 ? -0.450 3.249 2.678 1.00 96.50 161 SER A N 1
ATOM 1318 C CA . SER A 1 161 ? -0.489 3.860 4.017 1.00 96.50 161 SER A CA 1
ATOM 1319 C C . SER A 1 161 ? -0.359 5.385 3.990 1.00 96.50 161 SER A C 1
ATOM 1321 O O . SER A 1 161 ? -0.824 6.054 4.910 1.00 96.50 161 SER A O 1
ATOM 1323 N N 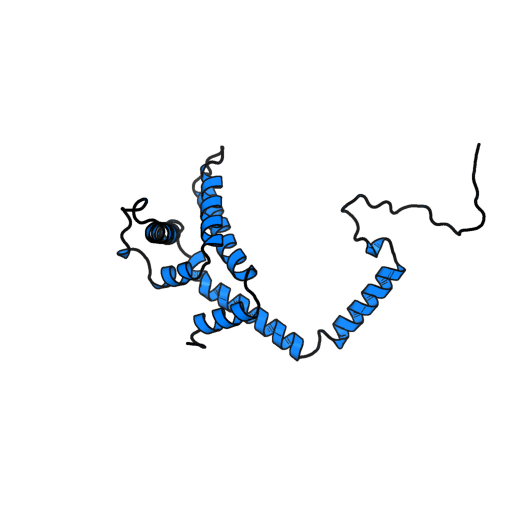. GLY A 1 162 ? 0.233 5.946 2.931 1.00 96.50 162 GLY A N 1
ATOM 1324 C CA . GLY A 1 162 ? 0.320 7.388 2.705 1.00 96.50 162 GLY A CA 1
ATOM 1325 C C . GLY A 1 162 ? -0.961 8.030 2.162 1.00 96.50 162 GLY A C 1
ATOM 1326 O O . GLY A 1 162 ? -0.980 9.248 1.964 1.00 96.50 162 GLY A O 1
ATOM 1327 N N . MET A 1 163 ? -2.012 7.251 1.889 1.00 97.19 163 MET A N 1
ATOM 1328 C CA . MET A 1 163 ? -3.291 7.763 1.395 1.00 97.19 163 MET A CA 1
ATOM 1329 C C . MET A 1 163 ? -4.128 8.395 2.511 1.00 97.19 163 MET A C 1
ATOM 1331 O O . MET A 1 163 ? -4.128 7.940 3.650 1.00 97.19 163 MET A O 1
ATOM 1335 N N . THR A 1 164 ? -4.915 9.413 2.162 1.00 97.31 164 THR A N 1
ATOM 1336 C CA . THR A 1 164 ? -6.028 9.865 3.008 1.00 97.31 164 THR A CA 1
ATOM 1337 C C . THR A 1 164 ? -7.258 8.991 2.764 1.00 97.31 164 THR A C 1
ATOM 1339 O O . THR A 1 164 ? -7.408 8.437 1.673 1.00 97.31 164 THR A O 1
ATOM 1342 N N . ASP A 1 165 ? -8.180 8.925 3.727 1.00 95.94 165 ASP A N 1
ATOM 1343 C CA . ASP A 1 165 ? -9.411 8.125 3.608 1.00 95.94 165 ASP A CA 1
ATOM 1344 C C . ASP A 1 165 ? -10.183 8.427 2.315 1.00 95.94 165 ASP A C 1
ATOM 1346 O O . ASP A 1 165 ? -10.573 7.520 1.578 1.00 95.94 165 ASP A O 1
ATOM 1350 N N . HIS A 1 166 ? -10.352 9.715 1.993 1.00 96.12 166 HIS A N 1
ATOM 1351 C CA . HIS A 1 166 ? -11.054 10.132 0.780 1.00 96.12 166 HIS A CA 1
ATOM 1352 C C . HIS A 1 166 ? -10.335 9.669 -0.492 1.00 96.12 166 HIS A C 1
ATOM 1354 O O . HIS A 1 166 ? -10.968 9.131 -1.402 1.00 96.12 166 HIS A O 1
ATOM 1360 N N . PHE A 1 167 ? -9.012 9.846 -0.542 1.00 96.69 167 PHE A N 1
ATOM 1361 C CA . PHE A 1 167 ? -8.212 9.456 -1.697 1.00 96.69 167 PHE A CA 1
ATOM 1362 C C . PHE A 1 167 ? -8.196 7.936 -1.894 1.00 96.69 167 PHE A C 1
ATOM 1364 O O . PHE A 1 167 ? -8.299 7.471 -3.029 1.00 96.69 167 PHE A O 1
ATOM 1371 N N . ALA A 1 168 ? -8.127 7.155 -0.812 1.00 97.62 168 ALA A N 1
ATOM 1372 C CA . ALA A 1 168 ? -8.174 5.697 -0.873 1.00 97.62 168 ALA A CA 1
ATOM 1373 C C . ALA A 1 168 ? -9.513 5.205 -1.444 1.00 97.62 168 ALA A C 1
ATOM 1375 O O . ALA A 1 168 ? -9.532 4.419 -2.394 1.00 97.62 168 ALA A O 1
ATOM 1376 N N . VAL A 1 169 ? -10.639 5.714 -0.929 1.00 96.88 169 VAL A N 1
ATOM 1377 C CA . VAL A 1 169 ? -11.978 5.340 -1.421 1.00 96.88 169 VAL A CA 1
ATOM 1378 C C . VAL A 1 169 ? -12.132 5.686 -2.900 1.00 96.88 169 VAL A C 1
ATOM 1380 O O . VAL A 1 169 ? -12.569 4.844 -3.688 1.00 96.88 169 VAL A O 1
ATOM 1383 N N . GLU A 1 170 ? -11.741 6.897 -3.299 1.00 96.62 170 GLU A N 1
ATOM 1384 C CA . GLU A 1 170 ? -11.816 7.324 -4.696 1.00 96.62 170 GLU A CA 1
ATOM 1385 C C . GLU A 1 170 ? -10.928 6.469 -5.608 1.00 96.62 170 GLU A C 1
ATOM 1387 O O . GLU A 1 170 ? -11.376 6.025 -6.667 1.00 96.62 170 GLU A O 1
ATOM 1392 N N . THR A 1 171 ? -9.694 6.193 -5.188 1.00 96.44 171 THR A N 1
ATOM 1393 C CA . THR A 1 171 ? -8.752 5.357 -5.941 1.00 96.44 171 THR A CA 1
ATOM 1394 C C . THR A 1 171 ? -9.308 3.950 -6.132 1.00 96.44 171 THR A C 1
ATOM 1396 O O . THR A 1 171 ? -9.325 3.451 -7.255 1.00 96.44 171 THR A O 1
ATOM 1399 N N . ASN A 1 172 ? -9.840 3.333 -5.073 1.00 97.38 172 ASN A N 1
ATOM 1400 C CA . ASN A 1 172 ? -10.441 2.005 -5.157 1.00 97.38 172 ASN A CA 1
ATOM 1401 C C . ASN A 1 172 ? -11.645 1.977 -6.113 1.00 97.38 172 ASN A C 1
ATOM 1403 O O . ASN A 1 172 ? -11.754 1.085 -6.947 1.00 97.38 172 ASN A O 1
ATOM 1407 N N . GLN A 1 173 ? -12.528 2.979 -6.048 1.00 96.56 173 GLN A N 1
ATOM 1408 C CA . GLN A 1 173 ? -13.685 3.073 -6.948 1.00 96.56 173 GLN A CA 1
ATOM 1409 C C . GLN A 1 173 ? -13.283 3.254 -8.417 1.00 96.56 173 GLN A C 1
ATOM 1411 O O . GLN A 1 173 ? -13.921 2.666 -9.294 1.00 96.56 173 GLN A O 1
ATOM 1416 N N . ARG A 1 174 ? -12.235 4.045 -8.689 1.00 95.38 174 ARG A N 1
ATOM 1417 C CA . ARG A 1 174 ? -11.677 4.216 -10.039 1.00 95.38 174 ARG A CA 1
ATOM 1418 C C . ARG A 1 174 ? -11.079 2.910 -10.560 1.00 95.38 174 ARG A C 1
ATOM 1420 O O . ARG A 1 174 ? -11.382 2.505 -11.678 1.00 95.38 174 ARG A O 1
ATOM 1427 N N . LEU A 1 175 ? -10.283 2.218 -9.741 1.00 95.25 175 LEU A N 1
ATOM 1428 C CA . LEU A 1 175 ? -9.668 0.934 -10.103 1.00 95.25 175 LEU A CA 1
ATOM 1429 C C . LEU A 1 175 ? -10.701 -0.185 -10.303 1.00 95.25 175 LEU A C 1
ATOM 1431 O O . LEU A 1 175 ? -10.530 -1.028 -11.182 1.00 95.25 175 LEU A O 1
ATOM 1435 N N . ALA A 1 176 ? -11.796 -0.159 -9.544 1.00 95.19 176 ALA A N 1
ATOM 1436 C CA . ALA A 1 176 ? -12.914 -1.086 -9.688 1.00 95.19 176 ALA A CA 1
ATOM 1437 C C . ALA A 1 176 ? -13.856 -0.747 -10.862 1.00 95.19 176 ALA A C 1
ATOM 1439 O O . ALA A 1 176 ? -14.790 -1.502 -11.127 1.00 95.19 176 ALA A O 1
ATOM 1440 N N . GLY A 1 177 ? -13.656 0.383 -11.554 1.00 92.56 177 GLY A N 1
ATOM 1441 C CA . GLY A 1 177 ? -14.521 0.830 -12.652 1.00 92.56 177 GLY A CA 1
ATOM 1442 C C . GLY A 1 177 ? -15.912 1.305 -12.212 1.00 92.56 177 GLY A C 1
ATOM 1443 O O . GLY A 1 177 ? -16.818 1.401 -13.036 1.00 92.56 177 GLY A O 1
ATOM 1444 N N . VAL A 1 178 ? -16.098 1.599 -10.922 1.00 92.00 178 VAL A N 1
ATOM 1445 C CA . VAL A 1 178 ? -17.364 2.101 -10.357 1.00 92.00 178 VAL A CA 1
ATOM 1446 C C . VAL A 1 178 ? -17.516 3.605 -10.595 1.00 92.00 178 VAL A C 1
ATOM 1448 O O . VAL A 1 178 ? -18.632 4.110 -10.711 1.00 92.00 178 VAL A O 1
ATOM 1451 N N . ARG A 1 179 ? -16.394 4.329 -10.675 1.00 80.88 179 ARG A N 1
ATOM 1452 C CA . ARG A 1 179 ? -16.349 5.778 -10.891 1.00 80.88 179 ARG A CA 1
ATOM 1453 C C . ARG A 1 179 ? -15.403 6.086 -12.053 1.00 80.88 179 ARG A C 1
ATOM 1455 O O . ARG A 1 179 ? -14.227 5.739 -11.972 1.00 80.88 179 ARG A O 1
ATOM 1462 N N . ILE A 1 180 ? -15.936 6.705 -13.111 1.00 61.22 180 ILE A N 1
ATOM 1463 C CA . ILE A 1 180 ? -15.227 7.108 -14.341 1.00 61.22 180 ILE A CA 1
ATOM 1464 C C . ILE A 1 180 ? -15.169 8.631 -14.400 1.00 61.22 180 ILE A C 1
ATOM 1466 O O . ILE A 1 180 ? -16.219 9.254 -14.121 1.00 61.22 180 ILE A O 1
#